Protein AF-A0A0P8CDX5-F1 (afdb_monomer_lite)

Organism: NCBI:txid1392998

Sequence (120 aa):
MLTLKIPVLILTIFFALIGVYLAARIYIARKKIDPATLRARAFLNESFLKENWKLILMSLILFIIRAIVELEEVFEGIMDEKNAEVLDEIIVLGILICLILLLYKWLKLMDPPKLDISSK

pLDDT: mean 87.85, std 12.34, range [45.28, 98.12]

Radius of gyration: 19.15 Å; chains: 1; bounding box: 49×28×65 Å

Foldseek 3Di:
DPQPVVVLVVLLVVLVVLLVVLVVLLVVLVVVDDPVRLVVLCVVPPVLVVLLVVLVVQLVVLVVVLVVLVVCVVVVHPDDPSVSVSSNSVSSSSSSVSSSVNSVSSSCSSPPPPDPPPDD

Secondary structure (DSSP, 8-state):
---THHHHHHHHHHHHHHHHHHHHHHHHHHTTS-HHHHHHHHHH-HHHHHHHHHHHHHHHHHHHHHHHHHHHHHTT-SS-HHHHHHHHHHHHHHHHHHHHHHHHHHHHHHSPPP------

Structure (mmCIF, N/CA/C/O backbone):
data_AF-A0A0P8CDX5-F1
#
_entry.id   AF-A0A0P8CDX5-F1
#
loop_
_atom_site.group_PDB
_atom_site.id
_atom_site.type_symbol
_atom_site.label_atom_id
_atom_site.label_alt_id
_atom_site.label_comp_id
_atom_site.label_asym_id
_atom_site.label_entity_id
_atom_site.label_seq_id
_atom_site.pdbx_PDB_ins_code
_atom_site.Cartn_x
_atom_site.Cartn_y
_atom_site.Cartn_z
_atom_site.occupancy
_atom_site.B_iso_or_equiv
_atom_site.auth_seq_id
_atom_site.auth_comp_id
_atom_site.auth_asym_id
_atom_site.auth_atom_id
_atom_site.pdbx_PDB_model_num
ATOM 1 N N . MET A 1 1 ? 29.854 -11.069 -8.844 1.00 45.78 1 MET A N 1
ATOM 2 C CA . MET A 1 1 ? 28.970 -9.888 -8.764 1.00 45.78 1 MET A CA 1
ATOM 3 C C . MET A 1 1 ? 27.636 -10.355 -8.213 1.00 45.78 1 MET A C 1
ATOM 5 O O . MET A 1 1 ? 27.009 -11.187 -8.853 1.00 45.78 1 MET A O 1
ATOM 9 N N . LEU A 1 2 ? 27.247 -9.913 -7.015 1.00 52.06 2 LEU A N 1
ATOM 10 C CA . LEU A 1 2 ? 25.898 -10.151 -6.495 1.00 52.06 2 LEU A CA 1
ATOM 11 C C . LEU A 1 2 ? 24.920 -9.442 -7.440 1.00 52.06 2 LEU A C 1
ATOM 13 O O . LEU A 1 2 ? 24.939 -8.218 -7.540 1.00 52.06 2 LEU A O 1
ATOM 17 N N . THR A 1 3 ? 24.130 -10.204 -8.188 1.00 72.75 3 THR A N 1
ATOM 18 C CA . THR A 1 3 ? 23.040 -9.673 -9.011 1.00 72.75 3 THR A CA 1
ATOM 19 C C . THR A 1 3 ? 22.068 -8.932 -8.094 1.00 72.75 3 THR A C 1
ATOM 21 O O . THR A 1 3 ? 21.538 -9.551 -7.171 1.00 72.75 3 THR A O 1
ATOM 24 N N . LEU A 1 4 ? 21.842 -7.629 -8.333 1.00 76.56 4 LEU A N 1
ATOM 25 C CA . LEU A 1 4 ? 20.923 -6.760 -7.563 1.00 76.56 4 LEU A CA 1
ATOM 26 C C . LEU A 1 4 ? 19.520 -7.367 -7.377 1.00 76.56 4 LEU A C 1
ATOM 28 O O . LEU A 1 4 ? 18.841 -7.064 -6.405 1.00 76.56 4 LEU A O 1
ATOM 32 N N . LYS A 1 5 ? 19.156 -8.303 -8.249 1.00 80.19 5 LYS A N 1
ATOM 33 C CA . LYS A 1 5 ? 17.986 -9.173 -8.174 1.00 80.19 5 LYS A CA 1
ATOM 34 C C . LYS A 1 5 ? 17.774 -9.864 -6.820 1.00 80.19 5 LYS A C 1
ATOM 36 O O . LYS A 1 5 ? 16.709 -9.808 -6.215 1.00 80.19 5 LYS A O 1
ATOM 41 N N . ILE A 1 6 ? 18.819 -10.512 -6.298 1.00 86.50 6 ILE A N 1
ATOM 42 C CA . ILE A 1 6 ? 18.726 -11.338 -5.081 1.00 86.50 6 ILE A CA 1
ATOM 43 C C . ILE A 1 6 ? 18.303 -10.508 -3.855 1.00 86.50 6 ILE A C 1
ATOM 45 O O . ILE A 1 6 ? 17.347 -10.902 -3.183 1.00 86.50 6 ILE A O 1
ATOM 49 N N . PRO A 1 7 ? 18.956 -9.373 -3.527 1.00 88.81 7 PRO A N 1
ATOM 50 C CA . PRO A 1 7 ? 18.533 -8.570 -2.384 1.00 88.81 7 PRO A CA 1
ATOM 51 C C . PRO A 1 7 ? 17.133 -7.963 -2.560 1.00 88.81 7 PRO A C 1
ATOM 53 O O . PRO A 1 7 ? 16.395 -7.896 -1.577 1.00 88.81 7 PRO A O 1
ATOM 56 N N . VAL A 1 8 ? 16.735 -7.570 -3.778 1.00 88.44 8 VAL A N 1
ATOM 57 C CA . VAL A 1 8 ? 15.385 -7.033 -4.039 1.00 88.44 8 VAL A CA 1
ATOM 58 C C . VAL A 1 8 ? 14.316 -8.106 -3.819 1.00 88.44 8 VAL A C 1
ATOM 60 O O . VAL A 1 8 ? 13.316 -7.847 -3.144 1.00 88.44 8 VAL A O 1
ATOM 63 N N . LEU A 1 9 ? 14.552 -9.337 -4.278 1.00 88.44 9 LEU A N 1
ATOM 64 C CA . LEU A 1 9 ? 13.644 -10.460 -4.044 1.00 88.44 9 LEU A CA 1
ATOM 65 C C . LEU A 1 9 ? 13.497 -10.782 -2.548 1.00 88.44 9 LEU A C 1
ATOM 67 O O . LEU A 1 9 ? 12.382 -10.963 -2.058 1.00 88.44 9 LEU A O 1
ATOM 71 N N . ILE A 1 10 ? 14.604 -10.799 -1.797 1.00 92.56 10 ILE A N 1
ATOM 72 C CA . ILE A 1 10 ? 14.582 -11.034 -0.342 1.00 92.56 10 ILE A CA 1
ATOM 73 C C . ILE A 1 10 ? 13.759 -9.954 0.374 1.00 92.56 10 ILE A C 1
ATOM 75 O O . ILE A 1 10 ? 12.915 -10.278 1.214 1.00 92.56 10 ILE A O 1
ATOM 79 N N . LEU A 1 11 ? 13.964 -8.679 0.028 1.00 94.06 11 LEU A N 1
ATOM 80 C CA . LEU A 1 11 ? 13.180 -7.571 0.584 1.00 94.06 11 LEU A CA 1
ATOM 81 C C . LEU A 1 11 ? 11.696 -7.696 0.233 1.00 94.06 11 LEU A C 1
ATOM 83 O O . LEU A 1 11 ? 10.845 -7.486 1.098 1.00 94.06 11 LEU A O 1
ATOM 87 N N . THR A 1 12 ? 11.386 -8.098 -0.999 1.00 92.94 12 THR A N 1
ATOM 88 C CA . THR A 1 12 ? 10.010 -8.316 -1.462 1.00 92.94 12 THR A CA 1
ATOM 89 C C . THR A 1 12 ? 9.319 -9.400 -0.638 1.00 92.94 12 THR A C 1
ATOM 91 O O . THR A 1 12 ? 8.210 -9.183 -0.152 1.00 92.94 12 THR A O 1
ATOM 94 N N . ILE A 1 13 ? 9.985 -10.534 -0.391 1.00 94.94 13 ILE A N 1
ATOM 95 C CA . ILE A 1 13 ? 9.455 -11.609 0.464 1.00 94.94 13 ILE A CA 1
ATOM 96 C C . ILE A 1 13 ? 9.206 -11.094 1.885 1.00 94.94 13 ILE A C 1
ATOM 98 O O . ILE A 1 13 ? 8.131 -11.310 2.447 1.00 94.94 13 ILE A O 1
ATOM 102 N N . PHE A 1 14 ? 10.172 -10.382 2.468 1.00 96.31 14 PHE A N 1
ATOM 103 C CA . PHE A 1 14 ? 10.051 -9.857 3.827 1.00 96.31 14 PHE A CA 1
ATOM 104 C C . PHE A 1 14 ? 8.878 -8.875 3.962 1.00 96.31 14 PHE A C 1
ATOM 106 O O . PHE A 1 14 ? 8.069 -8.969 4.887 1.00 96.31 14 PHE A O 1
ATOM 113 N N . PHE A 1 15 ? 8.731 -7.966 3.002 1.00 95.81 15 PHE A N 1
ATOM 114 C CA . PHE A 1 15 ? 7.616 -7.030 2.946 1.00 95.81 15 PHE A CA 1
ATOM 115 C C . PHE A 1 15 ? 6.277 -7.728 2.700 1.00 95.81 15 PHE A C 1
ATOM 117 O O . PHE A 1 15 ? 5.292 -7.386 3.355 1.00 95.81 15 PHE A O 1
ATOM 124 N N . ALA A 1 16 ? 6.226 -8.762 1.862 1.00 95.94 16 ALA A N 1
ATOM 125 C CA . ALA A 1 16 ? 5.005 -9.532 1.649 1.00 95.94 16 ALA A CA 1
ATOM 126 C C . ALA A 1 16 ? 4.544 -10.203 2.952 1.00 95.94 16 ALA A C 1
ATOM 128 O O . ALA A 1 16 ? 3.365 -10.123 3.301 1.00 95.94 16 ALA A O 1
ATOM 129 N N . LEU A 1 17 ? 5.475 -10.767 3.730 1.00 97.75 17 LEU A N 1
ATOM 130 C CA . LEU A 1 17 ? 5.183 -11.331 5.052 1.00 97.75 17 LEU A CA 1
ATOM 131 C C . LEU A 1 17 ? 4.648 -10.275 6.030 1.00 97.75 17 LEU A C 1
ATOM 133 O O . LEU A 1 17 ? 3.670 -10.536 6.734 1.00 97.75 17 LEU A O 1
ATOM 137 N N . ILE A 1 18 ? 5.226 -9.069 6.047 1.00 97.38 18 ILE A N 1
ATOM 138 C CA . ILE A 1 18 ? 4.706 -7.947 6.849 1.00 97.38 18 ILE A CA 1
ATOM 139 C C . ILE A 1 18 ? 3.285 -7.576 6.410 1.00 97.38 18 ILE A C 1
ATOM 141 O O . ILE A 1 18 ? 2.408 -7.395 7.257 1.00 97.38 18 ILE A O 1
ATOM 145 N N . GLY A 1 19 ? 3.037 -7.487 5.102 1.00 96.62 19 GLY A N 1
ATOM 146 C CA . GLY A 1 19 ? 1.716 -7.202 4.547 1.00 96.62 19 GLY A CA 1
ATOM 147 C C . GLY A 1 19 ? 0.676 -8.233 4.987 1.00 96.62 19 GLY A C 1
ATOM 148 O O . GLY A 1 19 ? -0.382 -7.862 5.496 1.00 96.62 19 GLY A O 1
ATOM 149 N N . VAL A 1 20 ? 1.006 -9.524 4.886 1.00 97.56 20 VAL A N 1
ATOM 150 C CA . VAL A 1 20 ? 0.151 -10.629 5.350 1.00 97.56 20 VAL A CA 1
ATOM 151 C C . VAL A 1 20 ? -0.122 -10.522 6.850 1.00 97.56 20 VAL A C 1
ATOM 153 O O . VAL A 1 20 ? -1.278 -10.606 7.270 1.00 97.56 20 VAL A O 1
ATOM 156 N N . TYR A 1 21 ? 0.909 -10.277 7.663 1.00 97.00 21 TYR A N 1
ATOM 157 C CA . TYR A 1 21 ? 0.760 -10.098 9.107 1.00 97.00 21 TYR A CA 1
ATOM 158 C C . TYR A 1 21 ? -0.188 -8.939 9.456 1.00 97.00 21 TYR A C 1
ATOM 160 O O . TYR A 1 21 ? -1.102 -9.102 10.273 1.00 97.00 21 TYR A O 1
ATOM 168 N N . LEU A 1 22 ? -0.021 -7.777 8.816 1.00 96.44 22 LEU A N 1
ATOM 169 C CA . LEU A 1 22 ? -0.889 -6.618 9.033 1.00 96.44 22 LEU A CA 1
ATOM 170 C C . LEU A 1 22 ? -2.327 -6.895 8.582 1.00 96.44 22 LEU A C 1
ATOM 172 O O . LEU A 1 22 ? -3.262 -6.603 9.328 1.00 96.44 22 LEU A O 1
ATOM 176 N N . ALA A 1 23 ? -2.517 -7.495 7.406 1.00 96.06 23 ALA A N 1
ATOM 177 C CA . ALA A 1 23 ? -3.838 -7.844 6.889 1.00 96.06 23 ALA A CA 1
ATOM 178 C C . ALA A 1 23 ? -4.571 -8.832 7.812 1.00 96.06 23 ALA A C 1
ATOM 180 O O . ALA A 1 23 ? -5.740 -8.619 8.142 1.00 96.06 23 ALA A O 1
ATOM 181 N N . ALA A 1 24 ? -3.876 -9.861 8.307 1.00 96.19 24 ALA A N 1
ATOM 182 C CA . ALA A 1 24 ? -4.426 -10.805 9.277 1.00 96.19 24 ALA A CA 1
ATOM 183 C C . ALA A 1 24 ? -4.846 -10.098 10.576 1.00 96.19 24 ALA A C 1
ATOM 185 O O . ALA A 1 24 ? -5.946 -10.318 11.090 1.00 96.19 24 ALA A O 1
ATOM 186 N N . ARG A 1 25 ? -4.012 -9.182 11.079 1.00 94.25 25 ARG A N 1
ATOM 187 C CA . ARG A 1 25 ? -4.337 -8.366 12.253 1.00 94.25 25 ARG A CA 1
ATOM 188 C C . ARG A 1 25 ? -5.576 -7.494 12.050 1.00 94.25 25 ARG A C 1
ATOM 190 O O . ARG A 1 25 ? -6.420 -7.445 12.942 1.00 94.25 25 ARG A O 1
ATOM 197 N N . ILE A 1 26 ? -5.697 -6.830 10.902 1.00 93.69 26 ILE A N 1
ATOM 198 C CA . ILE A 1 26 ? -6.871 -6.024 10.532 1.00 93.69 26 ILE A CA 1
ATOM 199 C C . ILE A 1 26 ? -8.120 -6.906 10.485 1.00 93.69 26 ILE A C 1
ATOM 201 O O . ILE A 1 26 ? -9.152 -6.542 11.047 1.00 93.69 26 ILE A O 1
ATOM 205 N N . TYR A 1 27 ? -8.029 -8.082 9.862 1.00 93.44 27 TYR A N 1
ATOM 206 C CA . TYR A 1 27 ? -9.144 -9.022 9.757 1.00 93.44 27 TYR A CA 1
ATOM 207 C C . TYR A 1 27 ? -9.661 -9.463 11.134 1.00 93.44 27 TYR A C 1
ATOM 209 O O . TYR A 1 27 ? -10.870 -9.471 11.378 1.00 93.44 27 TYR A O 1
ATOM 217 N N . ILE A 1 28 ? -8.751 -9.762 12.065 1.00 92.00 28 ILE A N 1
ATOM 218 C CA . ILE A 1 28 ? -9.098 -10.120 13.445 1.00 92.00 28 ILE A CA 1
ATOM 219 C C . ILE A 1 28 ? -9.676 -8.910 14.196 1.00 92.00 28 ILE A C 1
ATOM 221 O O . ILE A 1 28 ? -10.696 -9.040 14.875 1.00 92.00 28 ILE A O 1
ATOM 225 N N . ALA A 1 29 ? -9.059 -7.730 14.072 1.00 89.06 29 ALA A N 1
ATOM 226 C CA . ALA A 1 29 ? -9.495 -6.510 14.755 1.00 89.06 29 ALA A CA 1
ATOM 227 C C . ALA A 1 29 ? -10.881 -6.040 14.293 1.00 89.06 29 ALA A C 1
ATOM 229 O O . ALA A 1 29 ? -11.691 -5.611 15.115 1.00 89.06 29 ALA A O 1
ATOM 230 N N . ARG A 1 30 ? -11.196 -6.198 13.002 1.00 88.06 30 ARG A N 1
ATOM 231 C CA . ARG A 1 30 ? -12.494 -5.837 12.420 1.00 88.06 30 ARG A CA 1
ATOM 232 C C . ARG A 1 30 ? -13.665 -6.545 13.105 1.00 88.06 30 ARG A C 1
ATOM 234 O O . ARG A 1 30 ? -14.727 -5.951 13.212 1.00 88.06 30 ARG A O 1
ATOM 241 N N . LYS A 1 31 ? -13.486 -7.768 13.620 1.00 87.50 31 LYS A N 1
ATOM 242 C CA . LYS A 1 31 ? -14.548 -8.484 14.355 1.00 87.50 31 LYS A CA 1
ATOM 243 C C . LYS A 1 31 ? -14.945 -7.807 15.672 1.00 87.50 31 LYS A C 1
ATOM 245 O O . LYS A 1 31 ? -16.021 -8.083 16.185 1.00 87.50 31 LYS A O 1
ATOM 250 N N . LYS A 1 32 ? -14.077 -6.960 16.232 1.00 87.69 32 LYS A N 1
ATOM 251 C CA . LYS A 1 32 ? -14.295 -6.280 17.518 1.00 87.69 32 LYS A CA 1
ATOM 252 C C . LYS A 1 32 ? -14.868 -4.870 17.366 1.00 87.69 32 LYS A C 1
ATOM 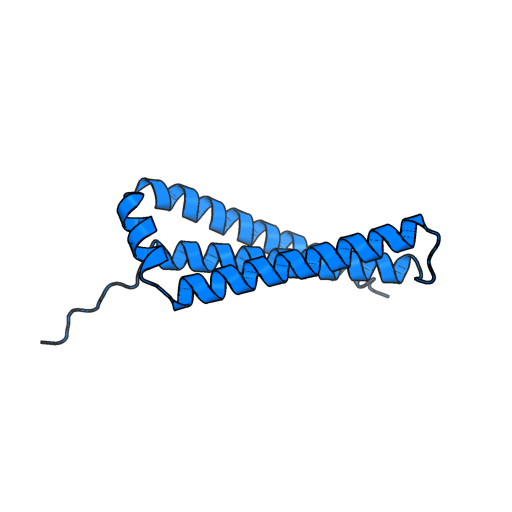254 O O . LYS A 1 32 ? -15.243 -4.272 18.367 1.00 87.69 32 LYS A O 1
ATOM 259 N N . ILE A 1 33 ? -14.881 -4.320 16.151 1.00 88.81 33 ILE A N 1
ATOM 260 C CA . ILE A 1 33 ? -15.248 -2.927 15.890 1.00 88.81 33 ILE A CA 1
ATOM 261 C C . ILE A 1 33 ? -16.492 -2.911 15.015 1.00 88.81 33 ILE A C 1
ATOM 263 O O . ILE A 1 33 ? -16.512 -3.507 13.940 1.00 88.81 33 ILE A O 1
ATOM 267 N N . ASP A 1 34 ? -17.509 -2.183 15.461 1.00 90.19 34 ASP A N 1
ATOM 268 C CA . ASP A 1 34 ? -18.702 -1.943 14.664 1.00 90.19 34 ASP A CA 1
ATOM 269 C C . ASP A 1 34 ? -18.343 -1.245 13.322 1.00 90.19 34 ASP A C 1
ATOM 271 O O . ASP A 1 34 ? -17.626 -0.233 13.317 1.00 90.19 34 ASP A O 1
ATOM 275 N N . PRO A 1 35 ? -18.811 -1.757 12.165 1.00 88.50 35 PRO A N 1
ATOM 276 C CA . PRO A 1 35 ? -18.493 -1.188 10.856 1.00 88.50 35 PRO A CA 1
ATOM 277 C C . PRO A 1 35 ? -18.879 0.287 10.693 1.00 88.50 35 PRO A C 1
ATOM 279 O O . PRO A 1 35 ? -18.152 1.026 10.021 1.00 88.50 35 PRO A O 1
ATOM 282 N N . ALA A 1 36 ? -19.988 0.734 11.295 1.00 93.12 36 ALA A N 1
ATOM 283 C CA . ALA A 1 36 ? -20.408 2.134 11.217 1.00 93.12 36 ALA A CA 1
ATOM 284 C C . ALA A 1 36 ? -19.432 3.038 11.982 1.00 93.12 36 ALA A C 1
ATOM 286 O O . ALA A 1 36 ? -19.013 4.079 11.471 1.00 93.12 36 ALA A O 1
ATOM 287 N N . THR A 1 37 ? -18.974 2.581 13.146 1.00 91.19 37 THR A N 1
ATOM 288 C CA . THR A 1 37 ? -17.944 3.253 13.946 1.00 91.19 37 THR A CA 1
ATOM 289 C C . THR A 1 37 ? -16.624 3.375 13.184 1.00 91.19 37 THR A C 1
ATOM 291 O O . THR A 1 37 ? -16.026 4.451 13.145 1.00 91.19 37 THR A O 1
ATOM 294 N N . LEU A 1 38 ? -16.164 2.302 12.530 1.00 91.81 38 LEU A N 1
ATOM 295 C CA . LEU A 1 38 ? -14.935 2.344 11.731 1.00 91.81 38 LEU A CA 1
ATOM 296 C C . LEU A 1 38 ? -15.055 3.316 10.549 1.00 91.81 38 LEU A C 1
ATOM 298 O O . LEU A 1 38 ? -14.129 4.084 10.289 1.00 91.81 38 LEU A O 1
ATOM 302 N N . ARG A 1 39 ? -16.199 3.311 9.855 1.00 91.06 39 ARG A N 1
ATOM 303 C CA . ARG A 1 39 ? -16.467 4.235 8.746 1.00 91.06 39 ARG A CA 1
ATOM 304 C C . ARG A 1 39 ? -16.466 5.687 9.215 1.00 91.06 39 ARG A C 1
ATOM 306 O O . ARG A 1 39 ? -15.852 6.523 8.559 1.00 91.06 39 ARG A O 1
ATOM 313 N N . ALA A 1 40 ? -17.101 5.976 10.351 1.00 93.25 40 ALA A N 1
ATOM 314 C CA . ALA A 1 40 ? -17.102 7.311 10.939 1.00 93.25 40 ALA A CA 1
ATOM 315 C C . ALA A 1 40 ? -15.676 7.775 11.271 1.00 93.25 40 ALA A C 1
ATOM 317 O O . ALA A 1 40 ? -15.291 8.877 10.895 1.00 93.25 40 ALA A O 1
ATOM 318 N N . ARG A 1 41 ? -14.851 6.914 11.884 1.00 91.94 41 ARG A N 1
ATOM 319 C CA . ARG A 1 41 ? -13.435 7.227 12.158 1.00 91.94 41 ARG A CA 1
ATOM 320 C C . ARG A 1 41 ? -12.642 7.511 10.887 1.00 91.94 41 ARG A C 1
ATOM 322 O O . ARG A 1 41 ? -11.866 8.459 10.864 1.00 91.94 41 ARG A O 1
ATOM 329 N N . ALA A 1 42 ? -12.828 6.696 9.849 1.00 92.25 42 ALA A N 1
ATOM 330 C CA . ALA A 1 42 ? -12.150 6.887 8.570 1.00 92.25 42 ALA A CA 1
ATOM 331 C C . ALA A 1 42 ? -12.544 8.220 7.926 1.00 92.25 42 ALA A C 1
ATOM 333 O O . ALA A 1 42 ? -11.680 8.931 7.431 1.00 92.25 42 ALA A O 1
ATOM 334 N N . PHE A 1 43 ? -13.833 8.567 7.965 1.00 93.00 43 PHE A N 1
ATOM 335 C CA . PHE A 1 43 ? -14.351 9.796 7.371 1.00 93.00 43 PHE A CA 1
ATOM 336 C C . PHE A 1 43 ? -13.924 11.057 8.132 1.00 93.00 43 PHE A C 1
ATOM 338 O O . PHE A 1 43 ? -13.559 12.051 7.517 1.00 93.00 43 PHE A O 1
ATOM 345 N N . LEU A 1 44 ? -13.935 11.010 9.467 1.00 93.56 44 LEU A N 1
ATOM 346 C CA . LEU A 1 44 ? -13.586 12.153 10.317 1.00 93.56 44 LEU A CA 1
ATOM 347 C C . LEU A 1 44 ? -12.076 12.415 10.395 1.00 93.56 44 LEU A C 1
ATOM 349 O O . LEU A 1 44 ? -11.658 13.473 10.858 1.00 93.56 44 LEU A O 1
ATOM 353 N N . ASN A 1 45 ? -11.243 11.466 9.969 1.00 93.94 45 ASN A N 1
ATOM 354 C CA . ASN A 1 45 ? -9.796 11.626 9.963 1.00 93.94 45 ASN A CA 1
ATOM 355 C C . ASN A 1 45 ? -9.307 12.064 8.571 1.00 93.94 45 ASN A C 1
ATOM 357 O O . ASN A 1 45 ? -8.942 11.243 7.728 1.00 93.94 45 ASN A O 1
ATOM 361 N N . GLU A 1 46 ? -9.272 13.378 8.337 1.00 93.31 46 GLU A N 1
ATOM 362 C CA . GLU A 1 46 ? -8.837 13.963 7.058 1.00 93.31 46 GLU A CA 1
ATOM 363 C C . GLU A 1 46 ? -7.410 13.560 6.665 1.00 93.31 46 GLU A C 1
ATOM 365 O O . GLU A 1 46 ? -7.135 13.274 5.497 1.00 93.31 46 GLU A O 1
ATOM 370 N N . SER A 1 47 ? -6.498 13.497 7.641 1.00 92.19 47 SER A N 1
ATOM 371 C CA . SER A 1 47 ? -5.114 13.067 7.416 1.00 92.19 47 SER A CA 1
ATOM 372 C C . SER A 1 47 ? -5.073 11.626 6.910 1.00 92.19 47 SER A C 1
ATOM 374 O O . SER A 1 47 ? -4.436 11.356 5.891 1.00 92.19 47 SER A O 1
ATOM 376 N N . PHE A 1 48 ? -5.826 10.727 7.550 1.00 94.50 48 PHE A N 1
ATOM 377 C CA . PHE A 1 48 ? -5.960 9.342 7.111 1.00 94.50 48 PHE A CA 1
ATOM 378 C C . PHE A 1 48 ? -6.495 9.252 5.678 1.00 94.50 48 PHE A C 1
ATOM 380 O O . PHE A 1 48 ? -5.912 8.523 4.873 1.00 94.50 48 PHE A O 1
ATOM 387 N N . LEU A 1 49 ? -7.554 9.998 5.340 1.00 94.50 49 LEU A N 1
ATOM 388 C CA . LEU A 1 49 ? -8.125 10.018 3.989 1.00 94.50 49 LEU A CA 1
ATOM 389 C C . LEU A 1 49 ? -7.103 10.487 2.952 1.00 94.50 49 LEU A C 1
ATOM 391 O O . LEU A 1 49 ? -6.848 9.780 1.977 1.00 94.50 49 LEU A O 1
ATOM 395 N N . LYS A 1 50 ? -6.489 11.655 3.169 1.00 95.44 50 LYS A N 1
ATOM 396 C CA . LYS A 1 50 ? -5.532 12.256 2.230 1.00 95.44 50 LYS A CA 1
ATOM 397 C C . LYS A 1 50 ? -4.336 11.342 1.980 1.00 95.44 50 LYS A C 1
ATOM 399 O O . LYS A 1 50 ? -3.919 11.152 0.839 1.00 95.44 50 LYS A O 1
ATOM 404 N N . GLU A 1 51 ? -3.785 10.765 3.041 1.00 95.69 51 GLU A N 1
ATOM 405 C CA . GLU A 1 51 ? -2.637 9.870 2.933 1.00 95.69 51 GLU A CA 1
ATOM 406 C C . GLU A 1 51 ? -3.000 8.530 2.288 1.00 95.69 51 GLU A C 1
ATOM 408 O O . GLU A 1 51 ? -2.218 8.036 1.480 1.00 95.69 51 GLU A O 1
ATOM 413 N N . ASN A 1 52 ? -4.175 7.958 2.585 1.00 95.75 52 ASN A N 1
ATOM 414 C CA . ASN A 1 52 ? -4.642 6.735 1.919 1.00 95.75 52 ASN A CA 1
ATOM 415 C C . ASN A 1 52 ? -4.794 6.958 0.416 1.00 95.75 52 ASN A C 1
ATOM 417 O O . ASN A 1 52 ? -4.248 6.189 -0.370 1.00 95.75 52 ASN A O 1
ATOM 421 N N . TRP A 1 53 ? -5.471 8.035 0.012 1.00 96.44 53 TRP A N 1
ATOM 422 C CA . TRP A 1 53 ? -5.633 8.368 -1.402 1.00 96.44 53 TRP A CA 1
ATOM 423 C C . TRP A 1 53 ? -4.297 8.601 -2.099 1.00 96.44 53 TRP A C 1
ATOM 425 O O . TRP A 1 53 ? -4.102 8.117 -3.211 1.00 96.44 53 TRP A O 1
ATOM 435 N N . LYS A 1 54 ? -3.346 9.269 -1.435 1.00 97.56 54 LYS A N 1
ATOM 436 C CA . LYS A 1 54 ? -1.991 9.441 -1.967 1.00 97.56 54 LYS A CA 1
ATOM 437 C C . LYS A 1 54 ? -1.290 8.097 -2.178 1.00 97.56 54 LYS A C 1
ATOM 439 O O . LYS A 1 54 ? -0.678 7.905 -3.221 1.00 97.56 54 LYS A O 1
ATOM 444 N N . LEU A 1 55 ? -1.374 7.173 -1.220 1.00 97.94 55 LEU A N 1
ATOM 445 C CA . LEU A 1 55 ? -0.756 5.847 -1.340 1.00 97.94 55 LEU A CA 1
ATOM 446 C C . LEU A 1 55 ? -1.389 5.022 -2.466 1.00 97.94 55 LEU A C 1
ATOM 448 O O . LEU A 1 55 ? -0.660 4.407 -3.239 1.00 97.94 55 LEU A O 1
ATOM 452 N N . ILE A 1 56 ? -2.720 5.062 -2.602 1.00 97.81 56 ILE A N 1
ATOM 453 C CA . ILE A 1 56 ? -3.439 4.408 -3.705 1.00 97.81 56 ILE A CA 1
ATOM 454 C C . ILE A 1 56 ? -2.982 4.991 -5.045 1.00 97.81 56 ILE A C 1
ATOM 456 O O . ILE A 1 56 ? -2.580 4.245 -5.935 1.00 97.81 56 ILE A O 1
ATOM 460 N N . LEU A 1 57 ? -2.968 6.319 -5.174 1.00 98.06 57 LEU A N 1
ATOM 461 C CA . LEU A 1 57 ? -2.529 6.990 -6.395 1.00 98.06 57 LEU A CA 1
ATOM 462 C C . LEU A 1 57 ? -1.086 6.614 -6.756 1.00 98.06 57 LEU A C 1
ATOM 464 O O . LEU A 1 57 ? -0.822 6.254 -7.897 1.00 98.06 57 LEU A O 1
ATOM 468 N N . MET A 1 58 ? -0.171 6.629 -5.784 1.00 98.06 58 MET A N 1
ATOM 469 C CA . MET A 1 58 ? 1.220 6.219 -5.999 1.00 98.06 58 MET A CA 1
ATOM 470 C C . MET A 1 58 ? 1.327 4.758 -6.449 1.00 98.06 58 MET A C 1
ATOM 472 O O . MET A 1 58 ? 2.061 4.480 -7.392 1.00 98.06 58 MET A O 1
ATOM 476 N N . SER A 1 59 ? 0.576 3.833 -5.838 1.00 97.75 59 SER A N 1
ATOM 477 C CA . SER A 1 59 ? 0.578 2.428 -6.273 1.00 97.75 59 SER A CA 1
ATOM 478 C C . SER A 1 59 ? 0.055 2.248 -7.698 1.00 97.75 59 SER A C 1
ATOM 480 O O . SER A 1 59 ? 0.601 1.440 -8.443 1.00 97.75 59 SER A O 1
ATOM 482 N N . LEU A 1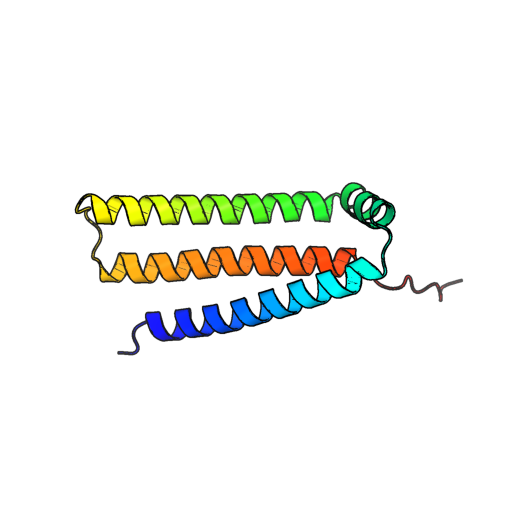 60 ? -0.953 3.027 -8.101 1.00 98.12 60 LEU A N 1
ATOM 483 C CA . LEU A 1 60 ? -1.502 2.981 -9.456 1.00 98.12 60 LEU A CA 1
ATOM 484 C C . LEU A 1 60 ? -0.529 3.568 -10.478 1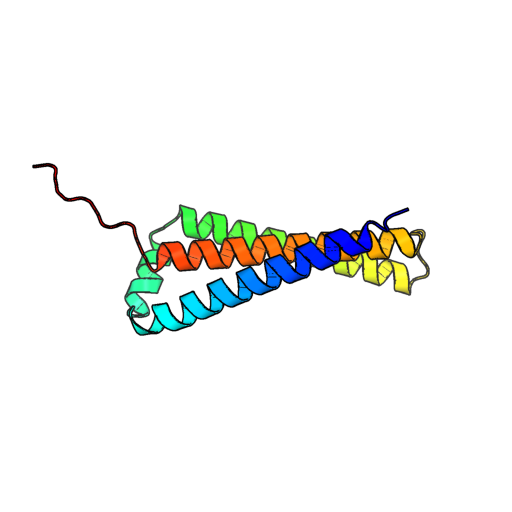.00 98.12 60 LEU A C 1
ATOM 486 O O . LEU A 1 60 ? -0.351 2.985 -11.539 1.00 98.12 60 LEU A O 1
ATOM 490 N N . ILE A 1 61 ? 0.139 4.679 -10.154 1.00 98.12 61 ILE A N 1
ATOM 491 C CA . ILE A 1 61 ? 1.180 5.261 -11.013 1.00 98.12 61 ILE A CA 1
ATOM 492 C C . ILE A 1 61 ? 2.320 4.261 -11.213 1.00 98.12 61 ILE A C 1
ATOM 494 O O . ILE A 1 61 ? 2.726 4.025 -12.345 1.00 98.12 61 ILE A O 1
ATOM 498 N N . LEU A 1 62 ? 2.800 3.636 -10.135 1.00 97.69 62 LEU A N 1
ATOM 499 C CA . LEU A 1 62 ? 3.828 2.599 -10.217 1.00 97.69 62 LEU A CA 1
ATOM 500 C C . LEU A 1 62 ? 3.373 1.422 -11.085 1.00 97.69 62 LEU A C 1
ATOM 502 O O . LEU A 1 62 ? 4.121 0.974 -11.945 1.00 97.69 62 LEU A O 1
ATOM 506 N N . PHE A 1 63 ? 2.135 0.964 -10.911 1.00 96.88 63 PHE A N 1
ATOM 507 C CA . PHE A 1 63 ? 1.576 -0.106 -11.732 1.00 96.88 63 PHE A CA 1
ATOM 508 C C . PHE A 1 63 ? 1.466 0.277 -13.217 1.00 96.88 63 PHE A C 1
ATOM 510 O O . PHE A 1 63 ? 1.744 -0.549 -14.078 1.00 96.88 63 PHE A O 1
ATOM 517 N N . ILE A 1 64 ? 1.118 1.527 -13.536 1.00 97.44 64 ILE A N 1
ATOM 518 C CA . ILE A 1 64 ? 1.106 2.017 -14.922 1.00 97.44 64 ILE A CA 1
ATOM 519 C C . ILE A 1 64 ? 2.521 2.023 -15.504 1.00 97.44 64 ILE A C 1
ATOM 521 O O . ILE A 1 64 ? 2.708 1.552 -16.619 1.00 97.44 64 ILE A O 1
ATOM 525 N N . ILE A 1 65 ? 3.515 2.517 -14.758 1.00 94.88 65 ILE A N 1
ATOM 526 C CA . ILE A 1 65 ? 4.918 2.502 -15.202 1.00 94.88 65 ILE A CA 1
ATOM 527 C C . ILE A 1 65 ? 5.354 1.064 -15.489 1.00 94.88 65 ILE A C 1
ATOM 529 O O . ILE A 1 65 ? 5.933 0.808 -16.538 1.00 94.88 65 ILE A O 1
ATOM 533 N N . ARG A 1 66 ? 5.008 0.126 -14.600 1.00 93.62 66 ARG A N 1
ATOM 534 C CA . ARG A 1 66 ? 5.254 -1.306 -14.794 1.00 93.62 66 ARG A CA 1
ATOM 535 C C . ARG A 1 66 ? 4.674 -1.817 -16.111 1.00 93.62 66 ARG A C 1
ATOM 537 O O . ARG A 1 66 ? 5.390 -2.403 -16.908 1.00 93.62 66 ARG A O 1
ATOM 544 N N . ALA A 1 67 ? 3.392 -1.544 -16.345 1.00 92.81 67 ALA A N 1
ATOM 545 C CA . ALA A 1 67 ? 2.693 -1.989 -17.544 1.00 92.81 67 ALA A CA 1
ATOM 546 C C . ALA A 1 67 ? 3.269 -1.371 -18.828 1.00 92.81 67 ALA A C 1
ATOM 548 O O . ALA A 1 67 ? 3.247 -2.014 -19.869 1.00 92.81 67 ALA A O 1
ATOM 549 N N . ILE A 1 68 ? 3.785 -0.138 -18.770 1.00 91.62 68 ILE A N 1
ATOM 550 C CA . ILE A 1 68 ? 4.472 0.496 -19.905 1.00 91.62 68 ILE A CA 1
ATOM 551 C C . ILE A 1 68 ? 5.792 -0.221 -20.205 1.00 91.62 68 ILE A C 1
ATOM 553 O O . ILE A 1 68 ? 6.060 -0.498 -21.367 1.00 91.62 68 ILE A O 1
ATOM 557 N N . VAL A 1 69 ? 6.587 -0.548 -19.180 1.00 88.31 69 VAL A N 1
ATOM 558 C CA . VAL A 1 69 ? 7.851 -1.291 -19.349 1.00 88.31 69 VAL A CA 1
ATOM 559 C C . VAL A 1 69 ? 7.587 -2.674 -19.948 1.00 88.31 69 VAL A C 1
ATOM 561 O O . VAL A 1 69 ? 8.199 -3.034 -20.946 1.00 88.31 69 VAL A O 1
ATOM 564 N N . GLU A 1 70 ? 6.614 -3.407 -19.403 1.00 86.94 70 GLU A N 1
ATOM 565 C CA . GLU A 1 70 ? 6.206 -4.724 -19.912 1.00 86.94 70 GLU A CA 1
ATOM 566 C C . GLU A 1 70 ? 5.690 -4.640 -21.362 1.00 86.94 70 GLU A C 1
ATOM 568 O O . GLU A 1 70 ? 5.932 -5.526 -22.178 1.00 86.94 70 GLU A O 1
ATOM 573 N N . LEU A 1 71 ? 5.023 -3.538 -21.725 1.00 87.56 71 LEU A N 1
ATOM 574 C CA . LEU A 1 71 ? 4.592 -3.290 -23.099 1.00 87.56 71 LEU A CA 1
ATOM 575 C C . LEU A 1 71 ? 5.779 -3.034 -24.041 1.00 87.56 71 LEU A C 1
ATOM 577 O O . LEU A 1 71 ? 5.769 -3.537 -25.161 1.00 87.56 71 LEU A O 1
ATOM 581 N N . GLU A 1 72 ? 6.793 -2.274 -23.617 1.00 84.94 72 GLU A N 1
ATOM 582 C CA . GLU A 1 72 ? 7.998 -2.032 -24.425 1.00 84.94 72 GLU A CA 1
ATOM 583 C C . GLU A 1 72 ? 8.774 -3.322 -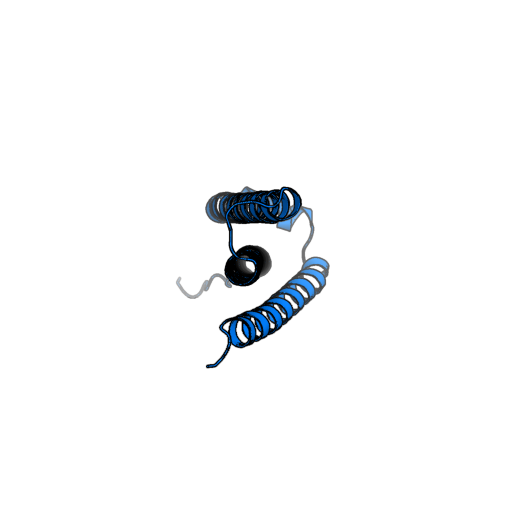24.718 1.00 84.94 72 GLU A C 1
ATOM 585 O O . GLU A 1 72 ? 9.245 -3.492 -25.842 1.00 84.94 72 GLU A O 1
ATOM 590 N N . GLU A 1 73 ? 8.859 -4.249 -23.760 1.00 79.06 73 GLU A N 1
ATOM 591 C CA . GLU A 1 73 ? 9.485 -5.563 -23.972 1.00 79.06 73 GLU A CA 1
ATOM 592 C C . GLU A 1 73 ? 8.780 -6.361 -25.081 1.00 79.06 73 GLU A C 1
ATOM 594 O O . GLU A 1 73 ? 9.434 -6.941 -25.948 1.00 79.06 73 GLU A O 1
ATOM 599 N N . VAL A 1 74 ? 7.441 -6.336 -25.113 1.00 81.56 74 VAL A N 1
ATOM 600 C CA . VAL A 1 74 ? 6.640 -7.026 -26.143 1.00 81.56 74 VAL A CA 1
ATOM 601 C C . VAL A 1 74 ? 6.877 -6.453 -27.543 1.00 81.56 74 VAL A C 1
ATOM 603 O O . VAL A 1 74 ? 6.779 -7.181 -28.531 1.00 81.56 74 VAL A O 1
ATOM 606 N N . PHE A 1 75 ? 7.188 -5.161 -27.649 1.00 83.00 75 PHE A N 1
ATOM 607 C CA . PHE A 1 75 ? 7.427 -4.485 -28.926 1.00 83.00 75 PHE A CA 1
ATOM 608 C C . PHE A 1 75 ? 8.900 -4.488 -29.372 1.00 83.00 75 PHE A C 1
ATOM 610 O O . PHE A 1 75 ? 9.236 -3.738 -30.287 1.00 83.00 75 PHE A O 1
ATOM 617 N N . GLU A 1 76 ? 9.765 -5.312 -28.762 1.00 73.00 76 GLU A N 1
ATOM 618 C CA . GLU A 1 76 ? 11.222 -5.306 -29.001 1.00 73.00 76 GLU A CA 1
ATOM 619 C C . GLU A 1 76 ? 11.820 -3.894 -28.835 1.00 73.00 76 GLU A C 1
ATOM 621 O O . GLU A 1 76 ? 12.584 -3.397 -29.666 1.00 73.00 76 GLU A O 1
ATOM 626 N N . GLY A 1 77 ? 11.411 -3.209 -27.763 1.00 67.56 77 GLY A N 1
ATOM 627 C CA . GLY A 1 77 ? 11.850 -1.860 -27.430 1.00 67.56 77 GLY A CA 1
ATOM 628 C C . GLY A 1 77 ? 13.357 -1.726 -27.165 1.00 67.56 77 GLY A C 1
ATOM 629 O O . GLY A 1 77 ? 14.134 -2.674 -27.191 1.00 67.56 77 GLY A O 1
ATOM 630 N N . ILE A 1 78 ? 13.787 -0.493 -26.884 1.00 66.19 78 ILE A N 1
ATOM 631 C CA . ILE A 1 78 ? 15.210 -0.108 -26.771 1.00 66.19 78 ILE A CA 1
ATOM 632 C C . ILE A 1 78 ? 15.859 -0.625 -25.465 1.00 66.19 78 ILE A C 1
ATOM 634 O O . ILE A 1 78 ? 17.082 -0.583 -25.313 1.00 66.19 78 ILE A O 1
ATOM 638 N N . MET A 1 79 ? 15.063 -1.083 -24.497 1.00 69.94 79 MET A N 1
ATOM 639 C CA . MET A 1 79 ? 15.545 -1.425 -23.161 1.00 69.94 79 MET A CA 1
ATOM 640 C C . MET A 1 79 ? 16.174 -2.824 -23.112 1.00 69.94 79 MET A C 1
ATOM 642 O O . MET A 1 79 ? 15.586 -3.803 -23.552 1.00 69.94 79 MET A O 1
ATOM 646 N N . ASP A 1 80 ? 17.380 -2.914 -22.546 1.00 77.81 80 ASP A N 1
ATOM 647 C CA . ASP A 1 80 ? 18.064 -4.189 -22.296 1.00 77.81 80 ASP A CA 1
ATOM 648 C C . ASP A 1 80 ? 17.290 -5.026 -21.257 1.00 77.81 80 ASP A C 1
ATOM 650 O O . ASP A 1 80 ? 16.953 -4.519 -20.182 1.00 77.81 80 ASP A O 1
ATOM 654 N N . GLU A 1 81 ? 17.062 -6.307 -21.558 1.00 76.81 81 GLU A N 1
ATOM 655 C CA . GLU A 1 81 ? 16.231 -7.261 -20.799 1.00 76.81 81 GLU A CA 1
ATOM 656 C C . GLU A 1 81 ? 16.621 -7.315 -19.311 1.00 76.81 81 GLU A C 1
ATOM 658 O O . GLU A 1 81 ? 15.779 -7.307 -18.415 1.00 76.81 81 GLU A O 1
ATOM 663 N N . LYS A 1 82 ? 17.926 -7.258 -19.012 1.00 78.31 82 LYS A N 1
ATOM 664 C CA . LYS A 1 82 ? 18.424 -7.232 -17.625 1.00 78.31 82 LYS A CA 1
ATOM 665 C C . LYS A 1 82 ? 18.025 -5.980 -16.850 1.00 78.31 82 LYS A C 1
ATOM 667 O O . LYS A 1 82 ? 17.825 -6.048 -15.637 1.00 78.31 82 LYS A O 1
ATOM 672 N N . ASN A 1 83 ? 17.998 -4.830 -17.516 1.00 80.31 83 ASN A N 1
ATOM 673 C CA . ASN A 1 83 ? 17.659 -3.564 -16.875 1.00 80.31 83 ASN A CA 1
ATOM 674 C C . ASN A 1 83 ? 16.148 -3.450 -16.677 1.00 80.31 83 ASN A C 1
ATOM 676 O O . ASN A 1 83 ? 15.720 -2.922 -15.651 1.00 80.31 83 ASN A O 1
ATOM 680 N N . ALA A 1 84 ? 15.366 -3.962 -17.628 1.00 82.38 84 ALA A N 1
ATOM 681 C CA . ALA A 1 84 ? 13.917 -4.015 -17.528 1.00 82.38 84 ALA A CA 1
ATOM 682 C C . ALA A 1 84 ? 13.469 -4.950 -16.387 1.00 82.38 84 ALA A C 1
ATOM 684 O O . ALA A 1 84 ? 12.683 -4.532 -15.537 1.00 82.38 84 ALA A O 1
ATOM 685 N N . GLU A 1 85 ? 14.101 -6.122 -16.240 1.00 83.56 85 GLU A N 1
ATOM 686 C CA . GLU A 1 85 ? 13.816 -7.053 -15.138 1.00 83.56 85 GLU A CA 1
ATOM 687 C C . GLU A 1 85 ? 14.092 -6.436 -13.751 1.00 83.56 85 GLU A C 1
ATOM 689 O O . GLU A 1 85 ? 13.261 -6.510 -12.845 1.00 83.56 85 GLU A O 1
ATOM 694 N N . VAL A 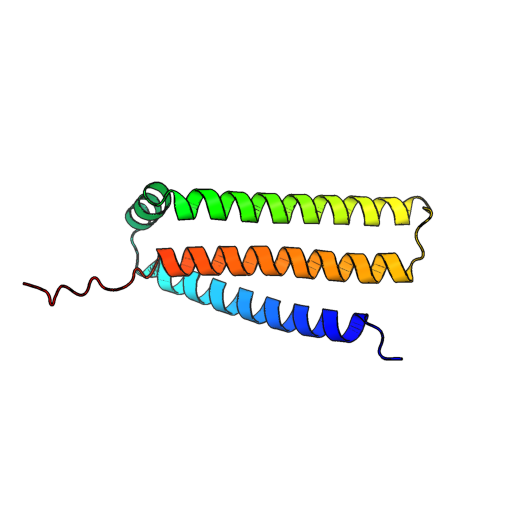1 86 ? 15.242 -5.776 -13.563 1.00 85.06 86 VAL A N 1
ATOM 695 C CA . VAL A 1 86 ? 15.563 -5.121 -12.279 1.00 85.06 86 VAL A CA 1
ATOM 696 C C . VAL A 1 86 ? 14.613 -3.954 -11.993 1.00 85.06 86 VAL A C 1
ATOM 698 O O . VAL A 1 86 ? 14.247 -3.724 -10.837 1.00 85.06 86 VAL A O 1
ATOM 701 N N . LEU A 1 87 ? 14.207 -3.207 -13.024 1.00 88.06 87 LEU A N 1
ATOM 702 C CA . LEU A 1 87 ? 13.239 -2.125 -12.882 1.00 88.06 87 LEU A CA 1
ATOM 703 C C . LEU A 1 87 ? 11.863 -2.662 -12.461 1.00 88.06 87 LEU A C 1
ATOM 705 O O . LEU A 1 87 ? 11.261 -2.090 -11.550 1.00 88.06 87 LEU A O 1
ATOM 709 N N . ASP A 1 88 ? 11.404 -3.767 -13.056 1.00 89.12 88 ASP A N 1
ATOM 710 C CA . ASP A 1 88 ? 10.147 -4.428 -12.686 1.00 89.12 88 ASP A CA 1
ATOM 711 C C . ASP A 1 88 ? 10.129 -4.789 -11.197 1.00 89.12 88 ASP A C 1
ATOM 713 O O . ASP A 1 88 ? 9.220 -4.400 -10.457 1.00 89.12 88 ASP A O 1
ATOM 717 N N . GLU A 1 89 ? 11.190 -5.442 -10.718 1.00 89.50 89 GLU A N 1
ATOM 718 C CA . GLU A 1 89 ? 11.309 -5.842 -9.315 1.00 89.50 89 GLU A CA 1
ATOM 719 C C . GLU A 1 89 ? 11.291 -4.640 -8.355 1.00 89.50 89 GLU A C 1
ATOM 721 O O . GLU A 1 89 ? 10.642 -4.681 -7.303 1.00 89.50 89 GLU A O 1
ATOM 726 N N . ILE A 1 90 ? 11.959 -3.537 -8.715 1.00 91.69 90 ILE A N 1
ATOM 727 C CA . ILE A 1 90 ? 11.944 -2.295 -7.927 1.00 91.69 90 ILE A CA 1
ATOM 728 C C . ILE A 1 90 ? 10.537 -1.687 -7.891 1.00 91.69 90 ILE A C 1
ATOM 730 O O . ILE A 1 90 ? 10.090 -1.227 -6.834 1.00 91.69 90 ILE A O 1
ATOM 734 N N . ILE A 1 91 ? 9.823 -1.689 -9.019 1.00 94.56 91 ILE A N 1
ATOM 735 C CA . ILE A 1 91 ? 8.454 -1.172 -9.092 1.00 94.56 91 ILE A CA 1
ATOM 736 C C . ILE A 1 91 ? 7.518 -2.017 -8.221 1.00 94.56 91 ILE A C 1
ATOM 738 O O . ILE A 1 91 ? 6.750 -1.460 -7.428 1.00 94.56 91 ILE A O 1
ATOM 742 N N . VAL A 1 92 ? 7.619 -3.348 -8.298 1.00 94.50 92 VAL A N 1
ATOM 743 C CA . VAL A 1 92 ? 6.857 -4.280 -7.452 1.00 94.50 92 VAL A CA 1
ATOM 744 C C . VAL A 1 92 ? 7.128 -4.016 -5.971 1.00 94.50 92 VAL A C 1
ATOM 746 O O . VAL A 1 92 ? 6.183 -3.903 -5.182 1.00 94.50 92 VAL A O 1
ATOM 749 N N . LEU A 1 93 ? 8.394 -3.839 -5.587 1.00 94.94 93 LEU A N 1
ATOM 750 C CA . LEU A 1 93 ? 8.766 -3.494 -4.216 1.00 94.94 93 LEU A CA 1
ATOM 751 C C . LEU A 1 93 ? 8.135 -2.159 -3.780 1.00 94.94 93 LEU A C 1
ATOM 753 O O . LEU A 1 93 ? 7.601 -2.056 -2.673 1.00 94.94 93 LEU A O 1
ATOM 757 N N . GLY A 1 94 ? 8.135 -1.150 -4.653 1.00 95.88 94 GLY A N 1
ATOM 758 C CA . GLY A 1 94 ? 7.502 0.147 -4.404 1.00 95.88 94 GLY A CA 1
ATOM 759 C C . GLY A 1 94 ? 5.988 0.052 -4.182 1.00 95.88 94 GLY A C 1
ATOM 760 O O . GLY A 1 94 ? 5.458 0.652 -3.239 1.00 95.88 94 GLY A O 1
ATOM 761 N N . ILE A 1 95 ? 5.289 -0.742 -5.000 1.00 97.38 95 ILE A N 1
ATOM 762 C CA . ILE A 1 95 ? 3.852 -1.016 -4.839 1.00 97.38 95 ILE A CA 1
ATOM 763 C C . ILE A 1 95 ? 3.603 -1.685 -3.485 1.00 97.38 95 ILE A C 1
ATOM 765 O O . ILE A 1 95 ? 2.717 -1.271 -2.732 1.00 97.38 95 ILE A O 1
ATOM 769 N N . LEU A 1 96 ? 4.417 -2.680 -3.140 1.00 97.38 96 LEU A N 1
ATOM 770 C CA . LEU A 1 96 ? 4.288 -3.427 -1.896 1.00 97.38 96 LEU A CA 1
ATOM 771 C C . LEU A 1 96 ? 4.484 -2.537 -0.659 1.00 97.38 96 LEU A C 1
ATOM 773 O O . LEU A 1 96 ? 3.702 -2.625 0.289 1.00 97.38 96 LEU A O 1
ATOM 777 N N . ILE A 1 97 ? 5.457 -1.620 -0.687 1.00 97.06 97 ILE A N 1
ATOM 778 C CA . ILE A 1 97 ? 5.645 -0.611 0.368 1.00 97.06 97 ILE A CA 1
ATOM 779 C C . ILE A 1 97 ? 4.389 0.259 0.514 1.00 97.06 97 ILE A C 1
ATOM 781 O O . ILE A 1 97 ? 3.921 0.475 1.635 1.00 97.06 97 ILE A O 1
ATOM 785 N N . CYS A 1 98 ? 3.807 0.730 -0.596 1.00 97.94 98 CYS A N 1
ATOM 786 C CA . CYS A 1 98 ? 2.583 1.536 -0.558 1.00 97.94 98 CYS A CA 1
ATOM 787 C C . CYS A 1 98 ? 1.429 0.779 0.116 1.00 97.94 98 CYS A C 1
ATOM 789 O O . CYS A 1 98 ? 0.742 1.336 0.977 1.00 97.94 98 CYS A O 1
ATOM 791 N N . LEU A 1 99 ? 1.254 -0.502 -0.221 1.00 97.06 99 LEU A N 1
ATOM 792 C CA . LEU A 1 99 ? 0.228 -1.364 0.367 1.00 97.06 99 LEU A CA 1
ATOM 793 C C . LEU A 1 99 ? 0.456 -1.604 1.864 1.00 97.06 99 LEU A C 1
ATOM 795 O O . LEU A 1 99 ? -0.488 -1.521 2.648 1.00 97.06 99 LEU A O 1
ATOM 799 N N . ILE A 1 100 ? 1.696 -1.846 2.291 1.00 97.75 100 ILE A N 1
ATOM 800 C CA . ILE A 1 100 ? 2.033 -2.030 3.712 1.00 97.75 100 ILE A CA 1
ATOM 801 C C . ILE A 1 100 ? 1.724 -0.769 4.514 1.00 97.75 100 ILE A C 1
ATOM 803 O O . ILE A 1 100 ? 1.116 -0.855 5.582 1.00 97.75 100 ILE A O 1
ATOM 807 N N . LEU A 1 101 ? 2.096 0.406 4.001 1.00 97.50 101 LEU A N 1
ATOM 808 C CA . LEU A 1 101 ? 1.786 1.681 4.649 1.00 97.50 101 LEU A CA 1
ATOM 809 C C . LEU A 1 101 ? 0.274 1.917 4.735 1.00 97.50 101 LEU A C 1
ATOM 811 O O . LEU A 1 101 ? -0.212 2.416 5.753 1.00 97.50 101 LEU A O 1
ATOM 815 N N . LEU A 1 102 ? -0.472 1.522 3.701 1.00 97.06 102 LEU A N 1
ATOM 816 C CA . LEU A 1 102 ? -1.929 1.590 3.683 1.00 97.06 102 LEU A CA 1
ATOM 817 C C . LEU A 1 102 ? -2.524 0.688 4.773 1.00 97.06 102 LEU A C 1
ATOM 819 O O . LEU A 1 102 ? -3.284 1.166 5.618 1.00 97.06 102 LEU A O 1
ATOM 823 N N . LEU A 1 103 ? -2.115 -0.583 4.832 1.00 96.50 103 LEU A N 1
ATOM 824 C CA . LEU A 1 103 ? -2.539 -1.524 5.875 1.00 96.50 103 LEU A CA 1
ATOM 825 C C . LEU A 1 103 ? -2.182 -1.010 7.276 1.00 96.50 103 LEU A C 1
ATOM 827 O O . LEU A 1 103 ? -3.016 -1.024 8.179 1.00 96.50 103 LEU A O 1
ATOM 831 N N . TYR A 1 104 ? -0.972 -0.488 7.463 1.00 95.88 104 TYR A N 1
ATOM 832 C CA . TYR A 1 104 ? -0.546 0.081 8.738 1.00 95.88 104 TYR A CA 1
ATOM 833 C C . TYR A 1 104 ? -1.448 1.242 9.183 1.00 95.88 104 TYR A C 1
ATOM 835 O O . TYR A 1 104 ? -1.873 1.287 10.340 1.00 95.88 104 TYR A O 1
ATOM 843 N N . LYS A 1 105 ? -1.802 2.159 8.272 1.00 94.69 105 LYS A N 1
ATOM 844 C CA . LYS A 1 105 ? -2.719 3.268 8.580 1.00 94.69 105 LYS A CA 1
ATOM 845 C C . LYS A 1 105 ? -4.113 2.768 8.952 1.00 94.69 105 LYS A C 1
ATOM 847 O O . LYS A 1 105 ? -4.696 3.287 9.902 1.00 94.69 105 LYS A O 1
ATOM 852 N N . TRP A 1 106 ? -4.630 1.748 8.265 1.00 94.56 106 TRP A N 1
ATOM 853 C CA . TRP A 1 106 ? -5.900 1.110 8.632 1.00 94.56 106 TRP A CA 1
ATOM 854 C C . TRP A 1 106 ? -5.849 0.479 10.021 1.00 94.56 106 TRP A C 1
ATOM 856 O O . TRP A 1 106 ? -6.764 0.672 10.821 1.00 94.56 106 TRP A O 1
ATOM 866 N N . LEU A 1 107 ? -4.763 -0.220 10.343 1.00 93.06 107 LEU A N 1
ATOM 867 C CA . LEU A 1 107 ? -4.584 -0.827 11.656 1.00 93.06 107 LEU A CA 1
ATOM 868 C C . LEU A 1 107 ? -4.511 0.232 12.768 1.00 93.06 107 LEU A C 1
ATOM 870 O O . LEU A 1 107 ? -5.157 0.075 13.802 1.00 93.06 107 LEU A O 1
ATOM 874 N N . LYS A 1 108 ? -3.785 1.334 12.538 1.00 91.69 108 LYS A N 1
ATOM 875 C CA . LYS A 1 108 ? -3.706 2.473 13.467 1.00 91.69 108 LYS A CA 1
ATOM 876 C C . LYS A 1 108 ? -5.066 3.149 13.678 1.00 91.69 108 LYS A C 1
ATOM 878 O O . LYS A 1 108 ? -5.362 3.599 14.777 1.00 91.69 108 LYS A O 1
ATOM 883 N N . LEU A 1 109 ? -5.904 3.214 12.643 1.00 91.81 109 LEU A N 1
ATOM 884 C CA . LEU A 1 109 ? -7.260 3.761 12.748 1.00 91.81 109 LEU A CA 1
ATOM 885 C C . LEU A 1 109 ? -8.185 2.870 13.602 1.00 91.81 109 LEU A C 1
ATOM 887 O O . LEU A 1 109 ? -9.077 3.362 14.302 1.00 91.81 109 LEU A O 1
ATOM 891 N N . MET A 1 110 ? -7.983 1.552 13.538 1.00 90.25 110 MET A N 1
ATOM 892 C CA . MET A 1 110 ? -8.754 0.574 14.309 1.00 90.25 110 MET A CA 1
ATOM 893 C C . MET A 1 110 ? -8.413 0.601 15.805 1.00 90.25 110 MET A C 1
ATOM 895 O O . MET A 1 110 ? -9.311 0.415 16.626 1.00 90.25 110 MET A O 1
ATOM 899 N N . ASP A 1 111 ? -7.159 0.881 16.154 1.00 83.38 111 ASP A N 1
ATOM 900 C CA . ASP A 1 111 ? -6.653 0.887 17.531 1.00 83.38 111 ASP A CA 1
ATOM 901 C C . ASP A 1 111 ? -6.122 2.283 17.913 1.00 83.38 111 ASP A C 1
ATOM 903 O O . ASP A 1 111 ? -4.912 2.528 17.861 1.00 83.38 111 ASP A O 1
ATOM 907 N N . PRO A 1 112 ? -7.013 3.252 18.210 1.00 68.88 112 PRO A N 1
ATOM 908 C CA . PRO A 1 112 ? -6.590 4.599 18.555 1.00 68.88 112 PRO A CA 1
ATOM 909 C C . PRO A 1 112 ? -5.804 4.579 19.874 1.00 68.88 112 PRO A C 1
ATOM 911 O O . PRO A 1 112 ? -6.169 3.838 20.792 1.00 68.88 112 PRO A O 1
ATOM 914 N N . PRO A 1 113 ? -4.751 5.407 20.009 1.00 65.69 113 PRO A N 1
ATOM 915 C CA . PRO A 1 113 ? -4.028 5.525 21.267 1.00 65.69 113 PRO A CA 1
ATOM 916 C C . PRO A 1 113 ? -5.015 5.866 22.386 1.00 65.69 113 PRO A C 1
ATOM 918 O O . PRO A 1 113 ? -5.873 6.737 22.221 1.00 65.69 113 PRO A O 1
ATOM 921 N N . LYS A 1 114 ? -4.919 5.148 23.512 1.00 60.75 114 LYS A N 1
ATOM 922 C CA . LYS A 1 114 ? -5.729 5.442 24.696 1.00 60.75 114 LYS A CA 1
ATOM 923 C C . LYS A 1 114 ? -5.466 6.896 25.081 1.00 60.75 114 LYS A C 1
ATOM 925 O O . LYS A 1 114 ? -4.319 7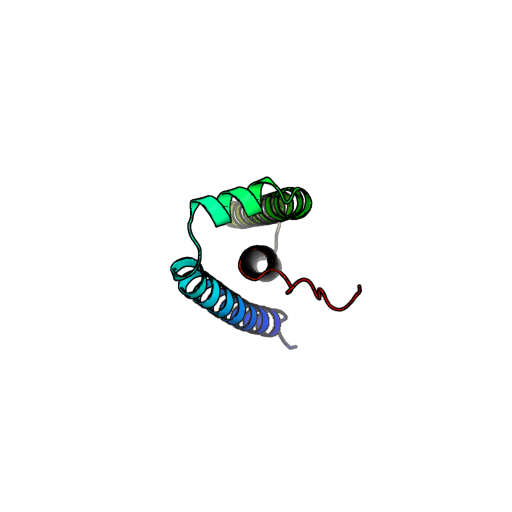.260 25.325 1.00 60.75 114 LYS A O 1
ATOM 930 N N . LEU A 1 115 ? -6.519 7.712 25.094 1.00 58.12 115 LEU A N 1
ATOM 931 C CA . LEU A 1 115 ? -6.473 9.042 25.692 1.00 58.12 115 LEU A CA 1
ATOM 932 C C . LEU A 1 115 ? -6.048 8.854 27.148 1.00 58.12 115 LEU A C 1
ATOM 934 O O . LEU A 1 115 ? -6.766 8.213 27.915 1.00 58.12 115 LEU A O 1
ATOM 938 N N . ASP A 1 116 ? -4.865 9.345 27.499 1.00 54.47 116 ASP A N 1
ATOM 939 C CA . ASP A 1 116 ? -4.434 9.403 28.887 1.00 54.47 116 ASP A CA 1
ATOM 940 C C . ASP A 1 116 ? -5.227 10.524 29.564 1.00 54.47 116 ASP A C 1
ATOM 942 O O . ASP A 1 116 ? -4.979 11.709 29.347 1.00 54.47 116 ASP A O 1
ATOM 946 N N . ILE A 1 117 ? -6.268 10.145 30.306 1.00 58.84 117 ILE A N 1
ATOM 947 C CA . ILE A 1 117 ? -7.145 11.082 31.027 1.00 58.84 117 ILE A CA 1
ATOM 948 C C . ILE A 1 117 ? -6.508 11.470 32.384 1.00 58.84 117 ILE A C 1
ATOM 950 O O . ILE A 1 117 ? -7.139 12.134 33.200 1.00 58.84 117 ILE A O 1
ATOM 954 N N . SER A 1 118 ? -5.240 11.118 32.643 1.00 55.78 118 SER A N 1
ATOM 955 C CA . SER A 1 118 ? -4.510 11.477 33.870 1.00 55.78 118 SER A CA 1
ATOM 956 C C . SER A 1 118 ? -3.979 12.923 33.870 1.00 55.78 118 SER A C 1
ATOM 958 O O . SER A 1 118 ? -2.800 13.175 34.114 1.00 55.78 118 SER A O 1
ATOM 960 N N . SER A 1 119 ? -4.844 13.897 33.597 1.00 51.44 119 SER A N 1
ATOM 961 C CA . SER A 1 119 ? -4.533 15.324 33.730 1.00 51.44 119 SER A CA 1
ATOM 962 C C . SER A 1 119 ? -5.813 16.092 34.068 1.00 51.44 119 SER A C 1
ATOM 964 O O . SER A 1 119 ? -6.368 16.818 33.238 1.00 51.44 119 SER A O 1
ATOM 966 N N . LYS A 1 120 ? -6.299 15.904 35.292 1.00 45.28 120 LYS A N 1
ATOM 967 C CA . LYS A 1 120 ? -7.157 16.867 35.984 1.00 45.28 120 LYS A CA 1
ATOM 968 C C . LYS A 1 120 ? -6.626 17.082 37.386 1.00 45.28 120 LYS A C 1
ATOM 970 O O . LYS A 1 120 ? -6.241 16.068 38.006 1.00 45.28 120 LYS A O 1
#